Protein AF-A0A7C3TF37-F1 (afdb_monomer_lite)

Structure (mmCIF, N/CA/C/O backbone):
data_AF-A0A7C3TF37-F1
#
_entry.id   AF-A0A7C3TF37-F1
#
loop_
_atom_site.group_PDB
_atom_site.id
_atom_site.type_symbol
_atom_site.label_atom_id
_atom_site.label_alt_id
_atom_site.label_comp_id
_atom_site.label_asym_id
_atom_site.label_entity_id
_atom_site.label_seq_id
_atom_site.pdbx_PDB_ins_code
_atom_site.Cartn_x
_atom_site.Cartn_y
_atom_site.Cartn_z
_atom_site.occupancy
_atom_site.B_iso_or_equiv
_atom_site.auth_seq_id
_atom_site.auth_comp_id
_atom_site.auth_asym_id
_atom_site.auth_atom_id
_atom_site.pdbx_PDB_model_num
ATOM 1 N N . ALA A 1 1 ? -0.666 9.169 6.653 1.00 77.50 1 ALA A N 1
ATOM 2 C CA . ALA A 1 1 ? 0.593 9.129 7.430 1.00 77.50 1 ALA A CA 1
ATOM 3 C C . ALA 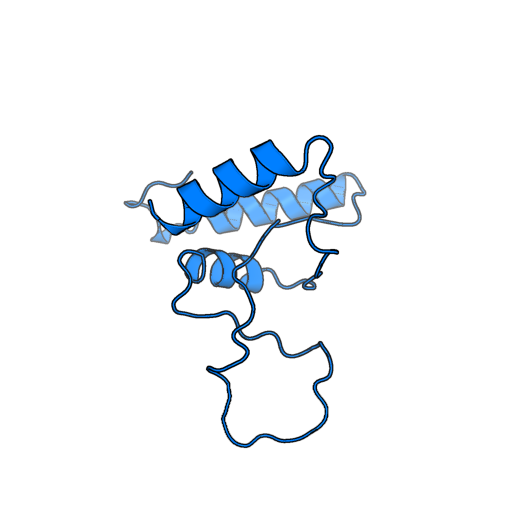A 1 1 ? 0.255 9.048 8.917 1.00 77.50 1 ALA A C 1
ATOM 5 O O . ALA A 1 1 ? -0.861 9.404 9.272 1.00 77.50 1 ALA A O 1
ATOM 6 N N . SER A 1 2 ? 1.161 8.561 9.767 1.00 89.12 2 SER A N 1
ATOM 7 C CA . SER A 1 2 ? 0.944 8.478 11.219 1.00 89.12 2 SER A CA 1
ATOM 8 C C . SER A 1 2 ? 2.185 8.926 11.975 1.00 89.12 2 SER A C 1
ATOM 10 O O . SER A 1 2 ? 3.293 8.546 11.593 1.00 89.12 2 SER A O 1
ATOM 12 N N . ASP A 1 3 ? 1.994 9.652 13.069 1.00 91.44 3 ASP A N 1
ATOM 13 C CA . ASP A 1 3 ? 3.079 10.024 13.972 1.00 91.44 3 ASP A CA 1
ATOM 14 C C . ASP A 1 3 ? 3.617 8.789 14.725 1.00 91.44 3 ASP A C 1
ATOM 16 O O . ASP A 1 3 ? 2.865 7.909 15.153 1.00 91.44 3 ASP A O 1
ATOM 20 N N . TYR A 1 4 ? 4.941 8.715 14.869 1.00 90.25 4 TYR A N 1
ATOM 21 C CA . TYR A 1 4 ? 5.640 7.652 15.585 1.00 90.25 4 TYR A CA 1
ATOM 22 C C . TYR A 1 4 ? 5.353 7.710 17.093 1.00 90.25 4 TYR A C 1
ATOM 24 O O . TYR A 1 4 ? 5.252 6.651 17.717 1.00 90.25 4 TYR A O 1
ATOM 32 N N . LYS A 1 5 ? 5.182 8.914 17.661 1.00 95.44 5 LYS A N 1
ATOM 33 C CA . LYS A 1 5 ? 4.963 9.139 19.100 1.00 95.44 5 LYS A CA 1
ATOM 34 C C . LYS A 1 5 ? 3.660 8.514 19.608 1.00 95.44 5 LYS A C 1
ATOM 36 O O . LYS A 1 5 ? 3.593 8.084 20.754 1.00 95.44 5 LYS A O 1
ATOM 41 N N . TYR A 1 6 ? 2.648 8.409 18.747 1.00 94.38 6 TYR A N 1
ATOM 42 C CA . TYR A 1 6 ? 1.290 7.997 19.118 1.00 94.38 6 TYR A CA 1
ATOM 43 C C . TYR A 1 6 ? 0.878 6.636 18.535 1.00 94.38 6 TYR A C 1
ATOM 45 O O . TYR A 1 6 ? -0.306 6.363 18.340 1.00 94.38 6 TYR A O 1
ATOM 53 N N . ARG A 1 7 ? 1.837 5.745 18.248 1.00 91.12 7 ARG A N 1
ATOM 54 C CA . ARG A 1 7 ? 1.540 4.417 17.674 1.00 91.12 7 ARG A CA 1
ATOM 55 C C . ARG A 1 7 ? 0.683 3.520 18.554 1.00 91.12 7 ARG A C 1
ATOM 57 O O . ARG A 1 7 ? -0.072 2.714 18.015 1.00 91.12 7 ARG A O 1
ATOM 64 N N . SER A 1 8 ? 0.802 3.655 19.872 1.00 94.62 8 SER A N 1
ATOM 65 C CA . SER A 1 8 ? 0.000 2.900 20.840 1.00 94.62 8 SER A CA 1
ATOM 66 C C . SER A 1 8 ? -1.497 3.167 20.693 1.00 94.62 8 SER A C 1
ATOM 68 O O . SER A 1 8 ? -2.293 2.295 21.014 1.00 94.62 8 SER A O 1
ATOM 70 N N . LEU A 1 9 ? -1.884 4.321 20.136 1.00 95.75 9 LEU A N 1
ATOM 71 C CA . LEU A 1 9 ? -3.285 4.654 19.865 1.00 95.75 9 LEU A CA 1
ATOM 72 C C . LEU A 1 9 ? -3.865 3.893 18.665 1.00 95.75 9 LEU A C 1
ATOM 74 O O . LEU A 1 9 ? -5.061 3.971 18.415 1.00 95.75 9 LEU A O 1
ATOM 78 N N . MET A 1 10 ? -3.027 3.202 17.880 1.00 94.62 10 MET A N 1
ATOM 79 C CA . MET A 1 10 ? -3.435 2.429 16.701 1.00 94.62 10 MET A CA 1
ATOM 80 C C . MET A 1 10 ? -4.293 3.222 15.694 1.00 94.62 10 MET A C 1
ATOM 82 O O . MET A 1 10 ? -5.077 2.637 14.950 1.00 94.62 10 MET A O 1
ATOM 86 N N . ALA A 1 11 ? -4.102 4.544 15.601 1.00 96.31 11 ALA A N 1
ATOM 87 C CA . ALA A 1 11 ? -4.884 5.422 14.724 1.00 96.31 11 ALA A CA 1
ATOM 88 C C . ALA A 1 11 ? -4.985 4.941 13.255 1.00 96.31 11 ALA A C 1
ATOM 90 O O . ALA A 1 11 ? -6.073 5.023 12.684 1.00 96.31 11 ALA A O 1
ATOM 91 N N . PRO A 1 12 ? -3.929 4.370 12.630 1.00 96.12 12 PRO A N 1
ATOM 92 C CA . PRO A 1 12 ? -4.047 3.804 11.286 1.00 96.12 12 PRO A CA 1
ATOM 93 C C . PRO A 1 12 ? -5.043 2.646 11.179 1.00 96.12 12 PRO A C 1
ATOM 95 O O . PRO A 1 12 ? -5.679 2.506 10.140 1.00 96.12 12 PRO A O 1
ATOM 98 N N . TYR A 1 13 ? -5.189 1.824 12.225 1.00 96.50 13 TYR A N 1
ATOM 99 C CA . TYR A 1 13 ? -6.159 0.729 12.224 1.00 96.50 13 TYR A CA 1
ATOM 100 C C . TYR A 1 13 ? -7.587 1.262 12.241 1.00 96.50 13 TYR A C 1
ATOM 102 O O . TYR A 1 13 ? -8.398 0.848 11.414 1.00 96.50 13 TYR A O 1
ATOM 110 N N . LEU A 1 14 ? -7.863 2.222 13.130 1.00 97.12 14 LEU A N 1
ATOM 111 C CA . LEU A 1 14 ? -9.166 2.878 13.211 1.00 97.12 14 LEU A CA 1
ATOM 112 C C . LEU A 1 14 ? -9.530 3.540 11.878 1.00 97.12 14 LEU A C 1
ATOM 114 O O . LEU A 1 14 ? -10.617 3.315 11.358 1.00 97.12 14 LEU A O 1
ATOM 118 N N . LEU A 1 15 ? -8.595 4.287 11.284 1.00 97.12 15 LEU A N 1
ATOM 119 C CA . LEU A 1 15 ? -8.809 4.956 10.002 1.00 97.12 15 LEU A CA 1
ATOM 120 C C . LEU A 1 15 ? -9.212 3.975 8.890 1.00 97.12 15 LEU A C 1
ATOM 122 O O . LEU A 1 15 ? -10.165 4.231 8.158 1.00 97.12 15 LEU A O 1
ATOM 126 N N . GLN A 1 16 ? -8.493 2.856 8.752 1.00 97.81 16 GLN A N 1
ATOM 127 C CA . GLN A 1 16 ? -8.803 1.848 7.731 1.00 97.81 16 GLN A CA 1
ATOM 128 C C . GLN A 1 16 ? -10.142 1.153 8.011 1.00 97.81 16 GLN A C 1
ATOM 130 O O . GLN A 1 16 ? -10.913 0.916 7.085 1.00 97.81 16 GLN A O 1
ATOM 135 N N . TRP A 1 17 ? -10.457 0.874 9.279 1.00 97.44 17 TRP A N 1
ATOM 136 C CA . TRP A 1 17 ? -11.735 0.276 9.664 1.00 97.44 17 TRP A CA 1
ATOM 137 C C . TRP A 1 17 ? -12.931 1.178 9.341 1.00 97.44 17 TRP A C 1
ATOM 139 O O . TRP A 1 17 ? -13.905 0.718 8.744 1.00 97.44 17 TRP A O 1
ATOM 149 N N . GLU A 1 18 ? -12.846 2.469 9.668 1.00 98.31 18 GLU A N 1
ATOM 150 C CA . GLU A 1 18 ? -13.878 3.446 9.303 1.00 98.31 18 GLU A CA 1
ATOM 151 C C . GLU A 1 18 ? -14.033 3.553 7.782 1.00 98.31 18 GLU A C 1
ATOM 153 O O . GLU A 1 18 ? -15.154 3.538 7.278 1.00 98.31 18 GLU A O 1
ATOM 158 N N . ALA A 1 19 ? -12.927 3.552 7.031 1.00 98.19 19 ALA A N 1
ATOM 159 C CA . ALA A 1 19 ? -12.974 3.565 5.570 1.00 98.19 19 ALA A CA 1
ATOM 160 C C . ALA A 1 19 ? -13.671 2.321 4.984 1.00 98.19 19 ALA A C 1
ATOM 162 O O . ALA A 1 19 ? -14.421 2.439 4.016 1.00 98.19 19 ALA A O 1
ATOM 163 N N . ILE A 1 20 ? -13.473 1.136 5.574 1.00 97.69 20 ILE A N 1
ATOM 164 C CA . ILE A 1 20 ? -14.173 -0.096 5.172 1.00 97.69 20 ILE A CA 1
ATOM 165 C C . ILE A 1 20 ? -15.673 0.007 5.468 1.00 97.69 20 ILE A C 1
ATOM 167 O O . ILE A 1 20 ? -16.492 -0.341 4.614 1.00 97.69 20 ILE A O 1
ATOM 171 N N . LYS A 1 21 ? -16.048 0.486 6.662 1.00 98.25 21 LYS A N 1
ATOM 172 C CA . LYS A 1 21 ? -17.459 0.682 7.028 1.00 98.25 21 LYS A CA 1
ATOM 173 C C . LYS A 1 21 ? -18.147 1.675 6.093 1.00 98.25 21 LYS A C 1
ATOM 175 O O . LYS A 1 21 ? -19.255 1.399 5.646 1.00 98.25 21 LYS A O 1
ATOM 180 N N . GLU A 1 22 ? -17.475 2.769 5.752 1.00 98.44 22 GLU A N 1
ATOM 181 C CA . GLU A 1 22 ? -17.991 3.780 4.828 1.00 98.44 22 GLU A CA 1
ATOM 182 C C . GLU A 1 22 ? -18.088 3.259 3.387 1.00 98.44 22 GLU A C 1
ATOM 184 O O . GLU A 1 22 ? -19.064 3.506 2.683 1.00 98.44 22 GLU A O 1
ATOM 189 N N . ALA A 1 23 ? -17.115 2.467 2.930 1.00 98.06 23 ALA A N 1
ATOM 190 C CA . ALA A 1 23 ? -17.224 1.816 1.629 1.00 98.06 23 ALA A CA 1
ATOM 191 C C . ALA A 1 23 ? -18.452 0.885 1.586 1.00 98.06 23 ALA A C 1
ATOM 193 O O . ALA A 1 23 ? -19.209 0.867 0.613 1.00 98.06 23 ALA A O 1
ATOM 194 N N . ARG A 1 24 ? -18.694 0.153 2.676 1.00 97.69 24 ARG A N 1
ATOM 195 C CA . ARG A 1 24 ? -19.854 -0.728 2.802 1.00 97.69 24 ARG A CA 1
ATOM 196 C C . ARG A 1 24 ? -21.175 0.043 2.858 1.00 97.69 24 ARG A C 1
ATOM 198 O O . ARG A 1 24 ? -22.122 -0.384 2.203 1.00 97.69 24 ARG A O 1
ATOM 205 N N . SER A 1 25 ? -21.247 1.154 3.598 1.00 98.44 25 SER A N 1
ATOM 206 C CA . SER A 1 25 ? -22.457 1.991 3.706 1.00 98.44 25 SER A CA 1
ATOM 207 C C . SER A 1 25 ? -22.884 2.548 2.343 1.00 98.44 25 SER A C 1
ATOM 209 O O . SER A 1 25 ? -24.072 2.626 2.047 1.00 98.44 25 SER A O 1
ATOM 211 N N . ARG A 1 26 ? -21.910 2.832 1.472 1.00 98.38 26 ARG A N 1
ATOM 212 C CA . ARG A 1 26 ? -22.110 3.292 0.089 1.00 98.38 26 ARG A CA 1
ATOM 213 C C . ARG A 1 26 ? -22.392 2.172 -0.921 1.00 98.38 26 ARG A C 1
ATOM 215 O O . ARG A 1 26 ? -22.515 2.448 -2.110 1.00 98.38 26 ARG A O 1
ATOM 222 N N . GLY A 1 27 ? -22.472 0.916 -0.481 1.00 98.25 27 GLY A N 1
ATOM 223 C CA . GLY A 1 27 ? -22.774 -0.228 -1.346 1.00 98.25 27 GLY A CA 1
ATOM 224 C C . GLY A 1 27 ? -21.587 -0.771 -2.151 1.00 98.25 27 GLY A C 1
ATOM 225 O O . GLY A 1 27 ? -21.786 -1.583 -3.057 1.00 98.25 27 GLY A O 1
ATOM 226 N N . TYR A 1 28 ? -20.346 -0.380 -1.839 1.00 98.19 28 TYR A N 1
ATOM 227 C CA . TYR A 1 28 ? -19.176 -0.977 -2.484 1.00 98.19 28 TYR A CA 1
ATOM 228 C C . TYR A 1 28 ? -18.968 -2.425 -2.022 1.00 98.19 28 TYR A C 1
ATOM 230 O O . TYR A 1 28 ? -19.112 -2.766 -0.848 1.00 98.19 28 TYR A O 1
ATOM 238 N N . ARG A 1 29 ? -18.593 -3.296 -2.966 1.00 96.81 29 ARG A N 1
ATOM 239 C CA . ARG A 1 29 ? -18.413 -4.740 -2.721 1.00 96.81 29 ARG A CA 1
ATOM 240 C C . ARG A 1 29 ? -16.995 -5.133 -2.321 1.00 96.81 29 ARG A C 1
ATOM 242 O O . ARG A 1 29 ? -16.800 -6.208 -1.760 1.00 96.81 29 ARG A O 1
ATOM 249 N N . PHE A 1 30 ? -16.015 -4.298 -2.651 1.00 96.00 30 PHE A N 1
ATOM 250 C CA . PHE A 1 30 ? -14.600 -4.589 -2.464 1.00 96.00 30 PHE A CA 1
ATOM 251 C C . PHE A 1 30 ? -13.894 -3.372 -1.874 1.00 96.00 30 PHE A C 1
ATOM 253 O O . PHE A 1 30 ? -14.169 -2.241 -2.267 1.00 96.00 30 PHE A O 1
ATOM 260 N N . TYR A 1 31 ? -12.969 -3.634 -0.957 1.00 97.06 31 TYR A N 1
ATOM 261 C CA . TYR A 1 31 ? -12.030 -2.659 -0.422 1.00 97.06 31 TYR A CA 1
ATOM 262 C C . TYR A 1 31 ? -10.624 -3.163 -0.738 1.00 97.06 31 TYR A C 1
ATOM 264 O O . TYR A 1 31 ? -10.243 -4.243 -0.281 1.00 97.06 31 TYR A O 1
ATOM 272 N N . ASP A 1 32 ? -9.889 -2.432 -1.573 1.00 96.56 32 ASP A N 1
ATOM 273 C CA . ASP A 1 32 ? -8.569 -2.851 -2.039 1.00 96.56 32 ASP A CA 1
ATOM 274 C C . ASP A 1 32 ? -7.461 -2.198 -1.204 1.00 96.56 32 ASP A C 1
ATOM 276 O O . ASP A 1 32 ? -7.277 -0.981 -1.216 1.00 96.56 32 ASP A O 1
ATOM 280 N N . PHE A 1 33 ? -6.697 -3.028 -0.493 1.00 95.81 33 PHE A N 1
ATOM 281 C CA . PHE A 1 33 ? -5.514 -2.605 0.256 1.00 95.81 33 PHE A CA 1
ATOM 282 C C . PHE A 1 33 ? -4.267 -2.435 -0.623 1.00 95.81 33 PHE A C 1
ATOM 284 O O . PHE A 1 33 ? -3.218 -2.034 -0.110 1.00 95.81 33 PHE A O 1
ATOM 291 N N . LEU A 1 34 ? -4.348 -2.715 -1.925 1.00 94.88 34 LEU A N 1
ATOM 292 C CA . LEU A 1 34 ? -3.263 -2.650 -2.903 1.00 94.88 34 LEU A CA 1
ATOM 293 C C . LEU A 1 34 ? -2.144 -3.672 -2.625 1.00 94.88 34 LEU A C 1
ATOM 295 O O . LEU A 1 34 ? -2.323 -4.673 -1.932 1.00 94.88 34 LEU A O 1
ATOM 299 N N . GLY A 1 35 ? -0.957 -3.423 -3.182 1.00 92.31 35 GLY A N 1
ATOM 300 C CA . GLY A 1 35 ? 0.169 -4.355 -3.166 1.00 92.31 35 GLY A CA 1
ATOM 301 C C . GLY A 1 35 ? 0.655 -4.760 -1.768 1.00 92.31 35 GLY A C 1
ATOM 302 O O . GLY A 1 35 ? 0.723 -3.950 -0.836 1.00 92.31 35 GLY A O 1
ATOM 303 N N . ILE A 1 36 ? 1.050 -6.024 -1.658 1.00 94.25 36 ILE A N 1
ATOM 304 C CA . ILE A 1 36 ? 1.734 -6.625 -0.510 1.00 94.25 36 ILE A CA 1
ATOM 305 C C . ILE A 1 36 ? 3.111 -7.140 -0.943 1.00 94.25 36 ILE A C 1
ATOM 307 O O . ILE A 1 36 ? 3.434 -7.157 -2.131 1.00 94.25 36 ILE A O 1
ATOM 311 N N . ALA A 1 37 ? 3.947 -7.525 0.020 1.00 92.81 37 ALA A N 1
ATOM 312 C CA . ALA A 1 37 ? 5.201 -8.211 -0.263 1.00 92.81 37 ALA A CA 1
ATOM 313 C C . ALA A 1 37 ? 4.946 -9.484 -1.099 1.00 92.81 37 ALA A C 1
ATOM 315 O O . ALA A 1 37 ? 3.866 -10.058 -1.037 1.00 92.81 37 ALA A O 1
ATOM 316 N N . PRO A 1 38 ? 5.910 -9.955 -1.898 1.00 87.88 38 PRO A N 1
ATOM 317 C CA . PRO A 1 38 ? 5.776 -11.247 -2.551 1.00 87.88 38 PRO A CA 1
ATOM 318 C C . PRO A 1 38 ? 5.791 -12.388 -1.521 1.00 87.88 38 PRO A C 1
ATOM 320 O O . PRO A 1 38 ? 6.458 -12.305 -0.481 1.00 87.88 38 PRO A O 1
ATOM 323 N N . SER A 1 39 ? 5.097 -13.481 -1.849 1.00 82.75 39 SER A N 1
ATOM 324 C CA . SER A 1 39 ? 5.146 -14.721 -1.073 1.00 82.75 39 SER A CA 1
ATOM 325 C C . SER A 1 39 ? 6.563 -15.285 -1.061 1.00 82.75 39 SER A C 1
ATOM 327 O O . SER A 1 39 ? 7.250 -15.295 -2.090 1.00 82.75 39 SER A O 1
ATOM 329 N N . CYS A 1 40 ? 6.982 -15.836 0.064 1.00 70.38 40 CYS A N 1
ATOM 330 C CA . CYS A 1 40 ? 8.266 -16.486 0.177 1.00 70.38 40 CYS A CA 1
ATOM 331 C C . CYS A 1 40 ? 8.198 -17.940 -0.290 1.00 70.38 40 CYS A C 1
ATOM 333 O O . CYS A 1 40 ? 7.743 -18.818 0.431 1.00 70.38 40 CYS A O 1
ATOM 335 N N . LYS A 1 41 ? 8.690 -18.218 -1.499 1.00 63.81 41 LYS A N 1
ATOM 336 C CA . LYS A 1 41 ? 8.681 -19.587 -2.044 1.00 63.81 41 LYS A CA 1
ATOM 337 C C . LYS A 1 41 ? 9.754 -20.502 -1.435 1.00 63.81 41 LYS A C 1
ATOM 339 O O . LYS A 1 41 ? 9.612 -21.714 -1.490 1.00 63.81 41 LYS A O 1
ATOM 344 N N . THR A 1 42 ? 10.827 -19.936 -0.877 1.00 52.94 42 THR A N 1
ATOM 345 C CA . THR A 1 42 ? 12.002 -20.685 -0.391 1.00 52.94 42 THR A CA 1
ATOM 346 C C . THR A 1 42 ? 12.171 -20.684 1.126 1.00 52.94 42 THR A C 1
ATOM 348 O O . THR A 1 42 ? 12.818 -21.580 1.649 1.00 52.94 42 THR A O 1
ATOM 351 N N . CYS A 1 43 ? 11.584 -19.735 1.864 1.00 51.22 43 CYS A N 1
ATOM 352 C CA . CYS A 1 43 ? 11.700 -19.715 3.330 1.00 51.22 43 CYS A CA 1
ATOM 353 C C . CYS A 1 43 ? 10.655 -20.571 4.062 1.00 51.22 43 CYS A C 1
ATOM 355 O O . CYS A 1 43 ? 10.693 -20.647 5.285 1.00 51.22 43 CYS A O 1
ATOM 357 N N . ALA A 1 44 ? 9.784 -21.255 3.316 1.00 50.53 44 ALA A N 1
ATOM 358 C CA . ALA A 1 44 ? 8.855 -22.271 3.808 1.00 50.53 44 ALA A CA 1
ATOM 359 C C . ALA A 1 44 ? 9.227 -23.690 3.328 1.00 50.53 44 ALA A C 1
ATOM 361 O O . ALA A 1 44 ? 8.379 -24.573 3.287 1.00 50.53 44 ALA A O 1
ATOM 362 N N . GLN A 1 45 ? 10.491 -23.938 2.960 1.00 46.03 45 GLN A N 1
ATOM 363 C CA . GLN A 1 45 ? 10.989 -25.303 2.760 1.00 46.03 45 GLN A CA 1
ATOM 364 C C . GLN A 1 45 ? 11.251 -25.970 4.121 1.00 46.03 45 GLN A C 1
ATOM 366 O O . GLN A 1 45 ? 12.381 -26.284 4.478 1.00 46.03 45 GLN A O 1
ATOM 371 N N . THR A 1 46 ? 10.198 -26.175 4.908 1.00 40.66 46 THR A N 1
ATOM 372 C CA . THR A 1 46 ? 10.121 -27.365 5.757 1.00 40.66 46 THR A CA 1
ATOM 373 C C . THR A 1 46 ? 9.504 -28.465 4.895 1.00 40.66 46 THR A C 1
ATOM 375 O O . THR A 1 46 ? 8.780 -28.182 3.944 1.00 40.66 46 THR A O 1
ATOM 378 N N . ASN A 1 47 ? 9.846 -29.725 5.147 1.00 50.56 47 ASN A N 1
ATOM 379 C CA . ASN A 1 47 ? 9.519 -30.876 4.295 1.00 50.56 47 ASN A CA 1
ATOM 380 C C . ASN A 1 47 ? 8.012 -31.257 4.270 1.00 50.56 47 ASN A C 1
ATOM 382 O O . ASN A 1 47 ? 7.656 -32.425 4.398 1.00 50.56 47 ASN A O 1
ATOM 386 N N . SER A 1 48 ? 7.111 -30.291 4.087 1.00 47.69 48 SER A N 1
ATOM 387 C CA . SER A 1 48 ? 5.681 -30.473 3.831 1.00 47.69 48 SER A CA 1
ATOM 388 C C . SER A 1 48 ? 5.424 -30.138 2.354 1.00 47.69 48 SER A C 1
ATOM 390 O O . SER A 1 48 ? 5.190 -28.998 1.980 1.00 47.69 48 SER A O 1
ATOM 392 N N . SER A 1 49 ? 5.814 -31.018 1.434 1.00 46.91 49 SER A N 1
ATOM 393 C CA . SER A 1 49 ? 4.957 -32.090 0.913 1.00 46.91 49 SER A CA 1
ATOM 394 C C . SER A 1 49 ? 3.684 -31.585 0.222 1.00 46.91 49 SER A C 1
ATOM 396 O O . SER A 1 49 ? 2.714 -31.248 0.878 1.00 46.91 49 SER A O 1
ATOM 398 N N . ARG A 1 50 ? 3.714 -31.651 -1.119 1.00 44.41 50 ARG A N 1
ATOM 399 C CA . ARG A 1 50 ? 2.645 -32.133 -2.018 1.00 44.41 50 ARG A CA 1
ATOM 400 C C . ARG A 1 50 ? 1.252 -31.487 -1.856 1.00 44.41 50 ARG A C 1
ATOM 402 O O . ARG A 1 50 ? 0.541 -31.742 -0.898 1.00 44.41 50 ARG A O 1
ATOM 409 N N . ASN A 1 51 ? 0.838 -30.795 -2.924 1.00 43.50 51 ASN A N 1
ATOM 410 C CA . ASN A 1 51 ? -0.448 -30.113 -3.150 1.00 43.50 51 ASN A CA 1
ATOM 411 C C . ASN A 1 51 ? -0.524 -28.700 -2.558 1.00 43.50 51 ASN A C 1
ATOM 413 O O . ASN A 1 51 ? -1.216 -28.441 -1.580 1.00 43.50 51 ASN A O 1
ATOM 417 N N . ALA A 1 52 ? 0.184 -27.771 -3.208 1.00 45.22 52 ALA A N 1
ATOM 418 C CA . ALA A 1 52 ? 0.025 -26.337 -3.000 1.00 45.22 52 ALA A CA 1
ATOM 419 C C . ALA A 1 52 ? -1.344 -25.898 -3.538 1.00 45.22 52 ALA A C 1
ATOM 421 O O . ALA A 1 52 ? -1.463 -25.432 -4.673 1.00 45.22 52 ALA A O 1
ATOM 422 N N . ASP A 1 53 ? -2.384 -26.071 -2.726 1.00 45.88 53 ASP A N 1
ATOM 423 C CA . ASP A 1 53 ? -3.549 -25.219 -2.867 1.00 45.88 53 ASP A CA 1
ATOM 424 C C . ASP A 1 53 ? -3.069 -23.775 -2.667 1.00 45.88 53 ASP A C 1
ATOM 426 O O . ASP A 1 53 ? -2.268 -23.470 -1.780 1.00 45.88 53 ASP A O 1
ATOM 430 N N . SER A 1 54 ? -3.517 -22.879 -3.536 1.00 52.38 54 SER A N 1
ATOM 431 C CA . SER A 1 54 ? -3.144 -21.457 -3.576 1.00 52.38 54 SER A CA 1
ATOM 432 C C . SER A 1 54 ? -3.505 -20.664 -2.304 1.00 52.38 54 SER A C 1
ATOM 434 O O . SER A 1 54 ? -3.380 -19.439 -2.276 1.00 52.38 54 SER A O 1
ATOM 436 N N . SER A 1 55 ? -3.975 -21.360 -1.267 1.00 54.97 55 SER A N 1
ATOM 437 C CA . SER A 1 55 ? -4.456 -20.841 0.003 1.00 54.97 55 SER A CA 1
ATOM 438 C C . SER A 1 55 ? -3.350 -20.472 0.989 1.00 54.97 55 SER A C 1
ATOM 440 O O . SER A 1 55 ? -3.602 -19.625 1.843 1.00 54.97 55 SER A O 1
ATOM 442 N N . ASP A 1 56 ? -2.150 -21.062 0.899 1.00 69.06 56 ASP A N 1
ATOM 443 C CA . ASP A 1 56 ? -1.090 -20.815 1.888 1.00 69.06 56 ASP A CA 1
ATOM 444 C C . ASP A 1 56 ? -0.098 -19.739 1.417 1.00 69.06 56 ASP A C 1
ATOM 446 O O . ASP A 1 56 ? 0.925 -19.997 0.777 1.00 69.06 56 ASP A O 1
ATOM 450 N N . TYR A 1 57 ? -0.446 -18.479 1.681 1.00 76.62 57 TYR A N 1
ATOM 451 C CA . TYR A 1 57 ? 0.433 -17.341 1.442 1.00 76.62 57 TYR A CA 1
ATOM 452 C C . TYR A 1 57 ? 1.281 -17.053 2.684 1.00 76.62 57 TYR A C 1
ATOM 454 O O . TYR A 1 57 ? 0.776 -16.597 3.710 1.00 76.62 57 TYR A O 1
ATOM 462 N N . THR A 1 58 ? 2.597 -17.212 2.549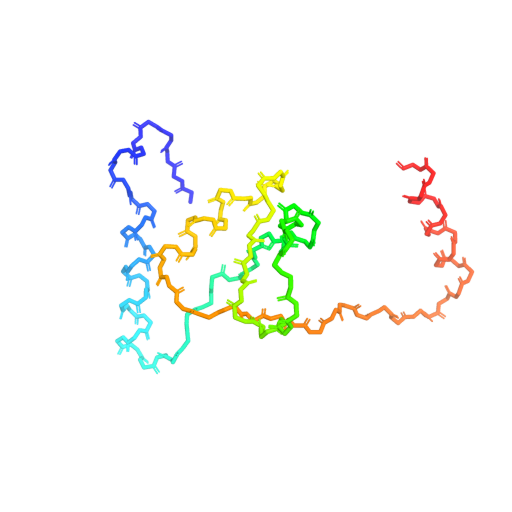 1.00 81.38 58 THR A N 1
ATOM 463 C CA . THR A 1 58 ? 3.576 -16.814 3.567 1.00 81.38 58 THR A CA 1
ATOM 464 C C . THR A 1 58 ? 4.347 -15.571 3.096 1.00 81.38 58 THR A C 1
ATOM 466 O O . THR A 1 58 ? 5.067 -15.629 2.093 1.00 81.38 58 THR A O 1
ATOM 469 N N . PRO A 1 59 ? 4.204 -14.401 3.748 1.00 82.25 59 PRO A N 1
ATOM 470 C CA . PRO A 1 59 ? 4.916 -13.193 3.334 1.00 82.25 59 PRO A CA 1
ATOM 471 C C . PRO A 1 59 ? 6.424 -13.335 3.567 1.00 82.25 59 PRO A C 1
ATOM 473 O O . PRO A 1 59 ? 6.857 -13.839 4.600 1.00 82.25 59 PRO A O 1
ATOM 476 N N . ASN A 1 60 ? 7.247 -12.842 2.638 1.00 85.00 60 ASN A N 1
ATOM 477 C CA . ASN A 1 60 ? 8.697 -12.790 2.841 1.00 85.00 60 ASN A CA 1
ATOM 478 C C . ASN A 1 60 ? 9.061 -11.791 3.965 1.00 85.00 60 ASN A C 1
ATOM 480 O O . ASN A 1 60 ? 8.908 -10.582 3.758 1.00 85.00 60 ASN A O 1
ATOM 484 N N . PRO A 1 61 ? 9.607 -12.245 5.116 1.00 85.25 61 PRO A N 1
ATOM 485 C CA . PRO A 1 61 ? 9.888 -11.373 6.259 1.00 85.25 61 PRO A CA 1
ATOM 486 C C . PRO A 1 61 ? 11.046 -10.401 6.001 1.00 85.25 61 PRO A C 1
ATOM 488 O O . PRO A 1 61 ? 11.152 -9.377 6.671 1.00 85.25 61 PRO A O 1
ATOM 491 N N . ARG A 1 62 ? 11.909 -10.697 5.019 1.00 89.06 62 ARG A N 1
ATOM 492 C CA . ARG A 1 62 ? 13.043 -9.846 4.631 1.00 89.06 62 ARG A CA 1
ATOM 493 C C . ARG A 1 62 ? 12.660 -8.771 3.614 1.00 89.06 62 ARG A C 1
ATOM 495 O O . ARG A 1 62 ? 13.485 -7.923 3.291 1.00 89.06 62 ARG A O 1
ATOM 502 N N . HIS A 1 63 ? 11.436 -8.796 3.085 1.00 91.12 63 HIS A N 1
ATOM 503 C CA . HIS A 1 63 ? 10.998 -7.796 2.120 1.00 91.12 63 HIS A CA 1
ATOM 504 C C . HIS A 1 63 ? 10.745 -6.444 2.818 1.00 91.12 63 HIS A C 1
ATOM 506 O O . HIS A 1 63 ? 10.118 -6.430 3.880 1.00 91.12 63 HIS A O 1
ATOM 512 N N . PRO A 1 64 ? 11.120 -5.292 2.225 1.00 94.38 64 PRO A N 1
ATOM 513 C CA . PRO A 1 64 ? 10.879 -3.973 2.825 1.00 94.38 64 PRO A CA 1
ATOM 514 C C . PRO A 1 64 ? 9.414 -3.721 3.219 1.00 94.38 64 PRO A C 1
ATOM 516 O O . PRO A 1 64 ? 9.126 -3.003 4.173 1.00 94.38 64 PRO A O 1
ATOM 519 N N . TYR A 1 65 ? 8.471 -4.350 2.511 1.00 94.06 65 TYR A N 1
ATOM 520 C CA . TYR A 1 65 ? 7.031 -4.240 2.782 1.00 94.06 65 TYR A CA 1
ATOM 521 C C . TYR A 1 65 ? 6.467 -5.330 3.703 1.00 94.06 65 TYR A C 1
ATOM 523 O O . TYR A 1 65 ? 5.248 -5.454 3.804 1.00 94.06 65 TYR A O 1
ATOM 531 N N . ALA A 1 66 ? 7.301 -6.110 4.397 1.00 92.56 66 ALA A N 1
ATOM 532 C CA . ALA A 1 66 ? 6.838 -7.169 5.296 1.00 92.56 66 ALA A CA 1
ATOM 533 C C . ALA A 1 66 ? 5.895 -6.634 6.391 1.00 92.56 66 ALA A C 1
ATOM 535 O O . ALA A 1 66 ? 4.784 -7.130 6.543 1.00 92.56 66 ALA A O 1
ATOM 536 N N . LYS A 1 67 ? 6.272 -5.549 7.083 1.00 92.81 67 LYS A N 1
ATOM 537 C CA . LYS A 1 67 ? 5.441 -4.935 8.143 1.00 92.81 67 LYS A CA 1
ATOM 538 C C . LYS A 1 67 ? 4.128 -4.350 7.614 1.00 92.81 67 LYS A C 1
ATOM 540 O O . LYS A 1 67 ? 3.098 -4.442 8.272 1.00 92.81 67 LYS A O 1
ATOM 545 N N . ILE A 1 68 ? 4.165 -3.754 6.420 1.00 94.06 68 ILE A N 1
ATOM 546 C CA . ILE A 1 68 ? 2.968 -3.227 5.748 1.00 94.06 68 ILE A CA 1
ATOM 547 C C . ILE A 1 68 ? 2.040 -4.382 5.350 1.00 94.06 68 ILE A C 1
ATOM 549 O O . ILE A 1 68 ? 0.824 -4.261 5.451 1.00 94.06 68 ILE A O 1
ATOM 553 N N . THR A 1 69 ? 2.612 -5.507 4.925 1.00 94.62 69 THR A N 1
ATOM 554 C CA . THR A 1 69 ? 1.862 -6.720 4.586 1.00 94.62 69 THR A CA 1
ATOM 555 C C . THR A 1 69 ? 1.190 -7.308 5.818 1.00 94.62 69 THR A C 1
ATOM 557 O O . THR A 1 69 ? -0.013 -7.530 5.779 1.00 94.62 69 THR A O 1
ATOM 560 N N . ASP A 1 70 ? 1.923 -7.469 6.922 1.00 93.44 70 ASP A N 1
ATOM 561 C CA . ASP A 1 70 ? 1.374 -7.952 8.196 1.00 93.44 70 ASP A CA 1
ATOM 562 C C . ASP A 1 70 ? 0.219 -7.066 8.694 1.00 93.44 70 ASP A C 1
ATOM 564 O O . ASP A 1 70 ? -0.845 -7.557 9.062 1.00 93.44 70 ASP A O 1
ATOM 568 N N . PHE A 1 71 ? 0.381 -5.740 8.614 1.00 95.06 71 PHE A N 1
ATOM 569 C CA . PHE A 1 71 ? -0.693 -4.787 8.909 1.00 95.06 71 PHE A CA 1
ATOM 570 C C . PHE A 1 71 ? -1.956 -5.049 8.072 1.00 95.06 71 PHE A C 1
ATOM 572 O O . PHE A 1 71 ? -3.047 -5.130 8.629 1.00 95.06 71 PHE A O 1
ATOM 579 N N . LYS A 1 72 ? -1.817 -5.207 6.750 1.00 95.00 72 LYS A N 1
ATOM 580 C CA . LYS A 1 72 ? -2.950 -5.432 5.836 1.00 95.00 72 LYS A CA 1
ATOM 581 C C . LYS A 1 72 ? -3.620 -6.785 6.076 1.00 95.00 72 LYS A C 1
ATOM 583 O O . LYS A 1 72 ? -4.843 -6.865 6.079 1.00 95.00 72 LYS A O 1
ATOM 588 N N . MET A 1 73 ? -2.834 -7.834 6.323 1.00 92.44 73 MET A N 1
ATOM 589 C CA . MET A 1 73 ? -3.352 -9.189 6.541 1.00 92.44 73 MET A CA 1
ATOM 590 C C . MET A 1 73 ? -4.228 -9.300 7.795 1.00 92.44 73 MET A C 1
ATOM 592 O O . MET A 1 73 ? -5.150 -10.111 7.813 1.00 92.44 73 MET A O 1
ATOM 596 N N . LYS A 1 74 ? -4.013 -8.454 8.811 1.00 94.38 74 LYS A N 1
ATOM 597 C CA . LYS A 1 74 ? -4.838 -8.429 10.034 1.00 94.38 74 LYS A CA 1
ATOM 598 C C . LYS A 1 74 ? -6.292 -8.009 9.803 1.00 94.38 74 LYS A C 1
ATOM 600 O O . LYS A 1 74 ? -7.138 -8.333 10.628 1.00 94.38 74 LYS A O 1
ATOM 605 N N . PHE A 1 75 ? -6.601 -7.336 8.693 1.00 95.06 75 PHE A N 1
ATOM 606 C CA . PHE A 1 75 ? -7.984 -7.019 8.309 1.00 95.06 75 PHE A CA 1
ATOM 607 C C . PHE A 1 75 ? -8.699 -8.194 7.617 1.00 95.06 75 PHE A C 1
ATOM 609 O O . PHE A 1 75 ? -9.896 -8.110 7.343 1.00 95.06 75 PHE A O 1
ATOM 616 N N . GLY A 1 76 ? -7.987 -9.290 7.335 1.00 90.81 76 GLY A N 1
ATOM 617 C CA . GLY A 1 76 ? -8.509 -10.447 6.615 1.00 90.81 76 GLY A CA 1
ATOM 618 C C . GLY A 1 76 ? -8.649 -10.200 5.110 1.00 90.81 76 GLY A C 1
ATOM 619 O O . GLY A 1 76 ? -7.882 -9.455 4.501 1.00 90.81 76 GLY A O 1
ATOM 620 N N . GLY A 1 77 ? -9.631 -10.854 4.487 1.00 90.69 77 GLY A N 1
ATOM 621 C CA . GLY A 1 77 ? -9.887 -10.753 3.049 1.00 90.69 77 GLY A CA 1
ATOM 622 C C . GLY A 1 77 ? -9.207 -11.850 2.230 1.00 90.69 77 GLY A C 1
ATOM 623 O O . GLY A 1 77 ? -8.995 -12.963 2.705 1.00 90.69 77 GLY A O 1
ATOM 624 N N . ARG A 1 78 ? -8.940 -11.5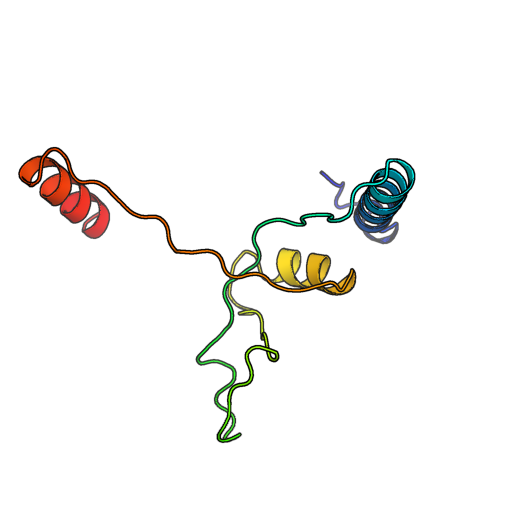64 0.952 1.00 91.25 78 ARG A N 1
ATOM 625 C CA . ARG A 1 78 ? -8.349 -12.519 0.002 1.00 91.25 78 ARG A CA 1
ATOM 626 C C . ARG A 1 78 ? -7.198 -11.869 -0.743 1.00 91.25 78 ARG A C 1
ATOM 628 O O . ARG A 1 78 ? -7.303 -10.719 -1.160 1.00 91.25 78 ARG A O 1
ATOM 635 N N . ILE A 1 79 ? -6.143 -12.635 -0.978 1.00 89.69 79 ILE A N 1
ATOM 636 C CA . ILE A 1 79 ? -5.010 -12.198 -1.790 1.00 89.69 79 ILE A CA 1
ATOM 637 C C . ILE A 1 79 ? -5.336 -12.461 -3.258 1.00 89.69 79 ILE A C 1
ATOM 639 O O . ILE A 1 79 ? -5.851 -13.519 -3.621 1.00 89.69 79 ILE A O 1
ATOM 643 N N . ARG A 1 80 ? -5.055 -11.479 -4.114 1.00 90.00 80 ARG A N 1
ATOM 644 C CA . ARG A 1 80 ? -5.229 -11.587 -5.563 1.00 90.00 80 ARG A CA 1
ATOM 645 C C . ARG A 1 80 ? -3.893 -11.333 -6.243 1.00 90.00 80 ARG A C 1
ATOM 647 O O . ARG A 1 80 ? -3.308 -10.266 -6.087 1.00 90.00 80 ARG A O 1
ATOM 654 N N . ALA A 1 81 ? -3.424 -12.320 -6.996 1.00 87.19 81 ALA A N 1
ATOM 655 C CA . ALA A 1 81 ? -2.307 -12.150 -7.911 1.00 87.19 81 ALA A CA 1
ATOM 656 C C . ALA A 1 81 ? -2.849 -11.695 -9.271 1.00 87.19 81 ALA A C 1
ATOM 658 O O . ALA A 1 81 ? -3.712 -12.356 -9.849 1.00 87.19 81 ALA A O 1
ATOM 659 N N . TYR A 1 82 ? -2.353 -10.565 -9.766 1.00 88.62 82 TYR A N 1
ATOM 660 C CA . TYR A 1 82 ? -2.668 -10.063 -11.101 1.00 88.62 82 TYR A CA 1
ATOM 661 C C . TYR A 1 82 ? -1.641 -10.552 -12.124 1.00 88.62 82 TYR A C 1
ATOM 663 O O . TYR A 1 82 ? -0.544 -10.991 -11.767 1.00 88.62 82 TYR A O 1
ATOM 671 N N . ALA A 1 83 ? -1.993 -10.462 -13.408 1.00 91.56 83 ALA A N 1
ATOM 672 C CA . ALA A 1 83 ? -1.048 -10.733 -14.481 1.00 91.56 83 ALA A CA 1
ATOM 673 C C . ALA A 1 83 ? 0.164 -9.785 -14.375 1.00 91.56 83 ALA A C 1
ATOM 675 O O . ALA A 1 83 ? -0.011 -8.603 -14.062 1.00 91.56 83 ALA A O 1
ATOM 676 N N . PRO A 1 84 ? 1.389 -10.275 -14.634 1.00 89.56 84 PRO A N 1
ATOM 677 C CA . PRO A 1 84 ? 2.570 -9.428 -14.602 1.00 89.56 84 PRO A CA 1
ATOM 678 C C . PRO A 1 84 ? 2.490 -8.345 -15.681 1.00 89.56 84 PRO A C 1
ATOM 680 O O . PRO A 1 84 ? 1.868 -8.535 -16.733 1.00 89.56 84 PRO A O 1
ATOM 683 N N . ALA A 1 85 ? 3.159 -7.220 -15.426 1.00 92.19 85 ALA A N 1
ATOM 684 C CA . ALA A 1 85 ? 3.294 -6.149 -16.403 1.00 92.19 85 ALA A CA 1
ATOM 685 C C . ALA A 1 85 ? 3.908 -6.684 -17.707 1.00 92.19 85 ALA A C 1
ATOM 687 O O . ALA A 1 85 ? 4.855 -7.474 -17.686 1.00 92.19 85 ALA A O 1
ATOM 688 N N . ARG A 1 86 ? 3.353 -6.254 -18.845 1.00 94.44 86 ARG A N 1
ATOM 689 C CA . ARG A 1 86 ? 3.853 -6.597 -20.180 1.00 94.44 86 ARG A CA 1
ATOM 690 C C . ARG A 1 86 ? 4.487 -5.368 -20.809 1.00 94.44 86 ARG A C 1
ATOM 692 O O . ARG A 1 86 ? 3.886 -4.299 -20.822 1.00 94.44 86 ARG A O 1
ATOM 699 N N . GLU A 1 87 ? 5.687 -5.538 -21.344 1.00 92.88 87 GLU A N 1
ATOM 700 C CA . GLU A 1 87 ? 6.413 -4.481 -22.042 1.00 92.88 87 GLU A CA 1
ATOM 701 C C . GLU A 1 87 ? 6.257 -4.668 -23.554 1.00 92.88 87 GLU A C 1
ATOM 703 O O . GLU A 1 87 ? 6.619 -5.712 -24.098 1.00 92.88 87 GLU A O 1
ATOM 708 N N . PHE A 1 88 ? 5.733 -3.651 -24.240 1.00 95.19 88 PHE A N 1
ATOM 709 C CA . PHE A 1 88 ? 5.678 -3.615 -25.701 1.00 95.19 88 PHE A CA 1
ATOM 710 C C . PHE A 1 88 ? 6.893 -2.852 -26.233 1.00 95.19 88 PHE A C 1
ATOM 712 O O . PHE A 1 88 ? 7.040 -1.649 -26.016 1.00 95.19 88 PHE A O 1
ATOM 719 N N . VAL A 1 89 ? 7.797 -3.562 -26.911 1.00 96.19 89 VAL A N 1
ATOM 720 C CA . VAL A 1 89 ? 9.069 -2.993 -27.375 1.00 96.19 89 VAL A CA 1
ATOM 721 C C . VAL A 1 89 ? 8.920 -2.445 -28.793 1.00 96.19 89 VAL A C 1
ATOM 723 O O . VAL A 1 89 ? 8.935 -3.201 -29.758 1.00 96.19 89 VAL A O 1
ATOM 726 N N . PHE A 1 90 ? 8.843 -1.118 -28.920 1.00 95.44 90 PHE A N 1
ATOM 727 C CA . PHE A 1 90 ? 8.766 -0.440 -30.222 1.00 95.44 90 PHE A CA 1
ATOM 728 C C . PHE A 1 90 ? 10.120 -0.351 -30.944 1.00 95.44 90 PHE A C 1
ATOM 730 O O . PHE A 1 90 ? 10.196 -0.529 -32.155 1.00 95.44 90 PHE A O 1
ATOM 737 N N . LYS A 1 91 ? 11.210 -0.078 -30.209 1.00 96.25 91 LYS A N 1
ATOM 738 C CA . LYS A 1 91 ? 12.575 0.032 -30.756 1.00 96.25 91 LYS A CA 1
ATOM 739 C C . LYS A 1 91 ? 13.513 -0.933 -30.039 1.00 96.25 91 LYS A C 1
ATOM 741 O O . LYS A 1 91 ? 13.988 -0.653 -28.939 1.00 96.25 91 LYS A O 1
ATOM 746 N N . ARG A 1 92 ? 13.802 -2.066 -30.684 1.00 95.44 92 ARG A N 1
ATOM 747 C CA . ARG A 1 92 ? 14.547 -3.182 -30.078 1.00 95.44 92 ARG A CA 1
ATOM 748 C C . ARG A 1 92 ? 15.963 -2.800 -29.630 1.00 95.44 92 ARG A C 1
ATOM 750 O O . ARG A 1 92 ? 16.359 -3.180 -28.536 1.00 95.44 92 ARG A O 1
ATOM 757 N N . ILE A 1 93 ? 16.692 -2.018 -30.433 1.00 96.62 93 ILE A N 1
ATOM 758 C CA . ILE A 1 93 ? 18.092 -1.642 -30.151 1.00 96.62 93 ILE A CA 1
ATOM 759 C C . ILE A 1 93 ? 18.186 -0.743 -28.909 1.00 96.62 93 ILE A C 1
ATOM 761 O O . ILE A 1 93 ? 18.904 -1.067 -27.968 1.00 96.62 93 ILE A O 1
ATOM 765 N N . TRP A 1 94 ? 17.409 0.343 -28.856 1.00 96.12 94 TRP A N 1
ATOM 766 C CA . TRP A 1 94 ? 17.394 1.260 -27.708 1.00 96.12 94 TRP A CA 1
ATOM 767 C C . TRP A 1 94 ? 16.956 0.579 -26.411 1.00 96.12 94 TRP A C 1
ATOM 769 O O . TRP A 1 94 ? 17.548 0.811 -25.360 1.00 96.12 94 TRP A O 1
ATOM 779 N N . TYR A 1 95 ? 15.958 -0.303 -26.487 1.00 95.56 95 TYR A N 1
ATOM 780 C CA . TYR A 1 95 ? 15.522 -1.084 -25.334 1.00 95.56 95 TYR A CA 1
ATOM 781 C C . TYR A 1 95 ? 16.650 -1.970 -24.780 1.00 95.56 95 TYR A C 1
ATOM 783 O O . TYR A 1 95 ? 16.849 -2.018 -23.567 1.00 95.56 95 TYR A O 1
ATOM 791 N N . LEU A 1 96 ? 17.427 -2.625 -25.653 1.00 96.12 96 LEU A N 1
ATOM 792 C CA . LEU A 1 96 ? 18.583 -3.425 -25.238 1.00 96.12 96 LEU A CA 1
ATOM 793 C C . LEU A 1 96 ? 19.661 -2.569 -24.565 1.00 96.12 96 LEU A C 1
ATOM 795 O O . LEU A 1 96 ? 20.164 -2.970 -23.519 1.00 96.12 96 LEU A O 1
ATOM 799 N N . ILE A 1 97 ? 19.963 -1.383 -25.106 1.00 96.62 97 ILE A N 1
ATOM 800 C CA . ILE A 1 97 ? 20.930 -0.446 -24.508 1.00 96.62 97 ILE A CA 1
ATOM 801 C C . ILE A 1 97 ? 20.493 -0.055 -23.092 1.00 96.62 97 ILE A C 1
ATOM 803 O O . ILE A 1 97 ? 21.271 -0.195 -22.153 1.00 96.62 97 ILE A O 1
ATOM 807 N N . ILE A 1 98 ? 19.235 0.364 -22.909 1.00 95.50 98 ILE A N 1
ATOM 808 C CA . ILE A 1 98 ? 18.704 0.751 -21.590 1.00 95.50 98 ILE A CA 1
ATOM 809 C C . ILE A 1 98 ? 18.735 -0.435 -20.619 1.00 95.50 98 ILE A C 1
ATOM 811 O O . ILE A 1 98 ? 19.085 -0.273 -19.4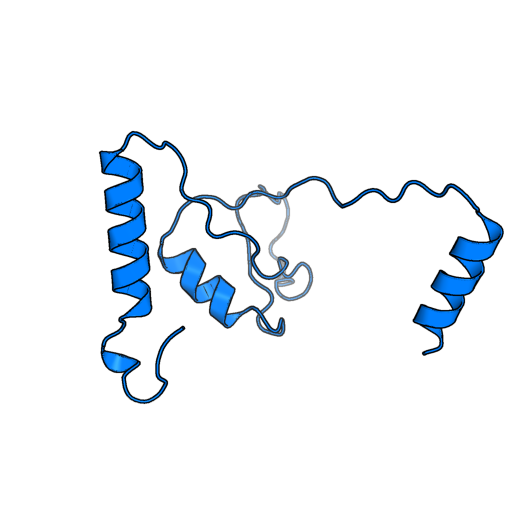50 1.00 95.50 98 ILE A O 1
ATOM 815 N N . LYS A 1 99 ? 18.376 -1.636 -21.085 1.00 93.88 99 LYS A N 1
ATOM 816 C CA . LYS A 1 99 ? 18.355 -2.842 -20.249 1.00 93.88 99 LYS A CA 1
ATOM 817 C C . LYS A 1 99 ? 19.757 -3.275 -19.818 1.00 93.88 99 LYS A C 1
ATOM 819 O O . LYS A 1 99 ? 19.916 -3.736 -18.693 1.00 93.88 99 LYS A O 1
ATOM 824 N N . LEU A 1 100 ? 20.757 -3.117 -20.686 1.00 96.62 100 LEU A N 1
ATOM 825 C CA . LEU A 1 100 ? 22.162 -3.352 -20.351 1.00 96.62 100 LEU A CA 1
ATOM 826 C C . LEU A 1 100 ? 22.686 -2.285 -19.386 1.00 96.62 100 LEU A C 1
ATOM 828 O O . LEU A 1 100 ? 23.282 -2.642 -18.376 1.00 96.62 100 LEU A O 1
ATOM 832 N N . ALA A 1 101 ? 22.389 -1.007 -19.636 1.00 96.19 101 ALA A N 1
ATOM 833 C CA . ALA A 1 101 ? 22.786 0.093 -18.761 1.00 96.19 101 ALA A CA 1
ATOM 834 C C . ALA A 1 101 ? 22.255 -0.097 -17.329 1.00 96.19 101 ALA A C 1
ATOM 836 O O . ALA A 1 101 ? 23.041 -0.068 -16.393 1.00 96.19 101 ALA A O 1
ATOM 837 N N . LYS A 1 102 ? 20.961 -0.419 -17.170 1.00 93.81 102 LYS A N 1
ATOM 838 C CA . LYS A 1 102 ? 20.324 -0.725 -15.869 1.00 93.81 102 LYS A CA 1
ATOM 839 C C . LYS A 1 102 ? 20.846 -1.982 -15.164 1.00 93.81 102 LYS A C 1
ATOM 841 O O . LYS A 1 102 ? 20.475 -2.239 -14.026 1.00 93.81 102 LYS A O 1
ATOM 846 N N . LYS A 1 103 ? 21.559 -2.859 -15.877 1.00 93.88 103 LYS A N 1
ATOM 847 C CA . LYS A 1 103 ? 22.143 -4.074 -15.291 1.00 93.88 103 LYS A CA 1
ATOM 848 C C . LYS A 1 103 ? 23.566 -3.821 -14.793 1.00 93.88 103 LYS A C 1
ATOM 850 O O . LYS A 1 103 ? 24.010 -4.519 -13.888 1.00 93.88 103 LYS A O 1
ATOM 855 N N . ILE A 1 104 ? 24.276 -2.891 -15.430 1.00 93.19 104 ILE A N 1
ATOM 856 C CA . ILE A 1 104 ? 25.665 -2.537 -15.115 1.00 93.19 104 ILE A CA 1
ATOM 857 C C . ILE A 1 104 ? 25.722 -1.467 -14.016 1.00 93.19 104 ILE A C 1
ATOM 859 O O . ILE A 1 104 ? 26.606 -1.535 -13.167 1.00 93.19 104 ILE A O 1
ATOM 863 N N . PHE A 1 105 ? 24.792 -0.510 -14.044 1.00 78.94 105 PHE A N 1
ATOM 864 C CA . PHE A 1 105 ? 24.617 0.547 -13.049 1.00 78.94 105 PHE A CA 1
ATOM 865 C C . PHE A 1 105 ? 23.366 0.281 -12.212 1.00 78.94 105 PHE A C 1
ATOM 867 O O . PHE A 1 105 ? 23.466 0.351 -10.969 1.00 78.94 105 PHE A O 1
#

pLDDT: mean 86.52, std 16.33, range [40.66, 98.44]

Foldseek 3Di:
DDDPVCVVVVVVVVVVVVVVVVCVVVPHPDDDPDDAAAFDPPVPPDPDDDDPDVPDGHHDCPDPRNVVNVVVCVVPDDDDDDDDDDDDDPDPVVVVVVVVVVVVD

Sequence (105 aa):
ASDYKYRSLMAPYLLQWEAIKEARSRGYRFYDFLGIAPSCKTCAQTNSSRNADSSDYTPNPRHPYAKITDFKMKFGGRIRAYAPAREFVFKRIWYLIIKLAKKIF

Radius of gyration: 19.63 Å; chains: 1; bounding box: 48×42×52 Å

Secondary structure (DSSP, 8-state):
---STTGGGTHHHHHHHHHHHHHHHTT-S-------PPB-SSTT-SS--S---TT---B-TTSTTHHHHHHHHTT-----PPPPP----S-HHHHHHHHHHHHH-

=== Feature glossary ===
Key to the feature types in this record:

pLDDT. pLDDT is the predicted lDDT-Cα score: AlphaFold's confidence that the local environment of each residue (all inter-atomic distances within 15 Å) is correctly placed. It is a per-residue number between 0 and 100, with higher meaning more reliable.

Radius of gyration, Cα contacts, bounding box. The geometric summary reports three shape descriptors. Rg (radius of gyration) measures how spread out the Cα atoms are about their centre of mass; compact globular proteins have small Rg, elongated or unfolded ones large. Cα contacts (<8 Å, |i−j|>4) count long-range residue pairs in spatial proximity — high for tightly packed folds, near zero for rods or random coil. The bounding-box extents give the protein's footprint along x, y, z in Å.

Backbone torsions (φ/ψ). Backbone dihedral angles. Every residue except chain termini has a φ (preceding-C → N → Cα → C) and a ψ (N → Cα → C → next-N). They are reported in degrees following the IUPAC sign convention. Secondary structure is essentially a statement about which (φ, ψ) basin each residue occupies.

Contact-map, Ramachandran, and PAE plots. Plot images: a contact map (which residues are close in 3D, as an N×N binary image), a Ramachandran scatter (backbone torsion angles, revealing secondary-structure composition at a glance), and — for AlphaFold structures — a PAE heatmap (pairwise prediction confidence).

Predicted aligned error. Predicted Aligned Error (PAE) is an AlphaFold confidence matrix: entry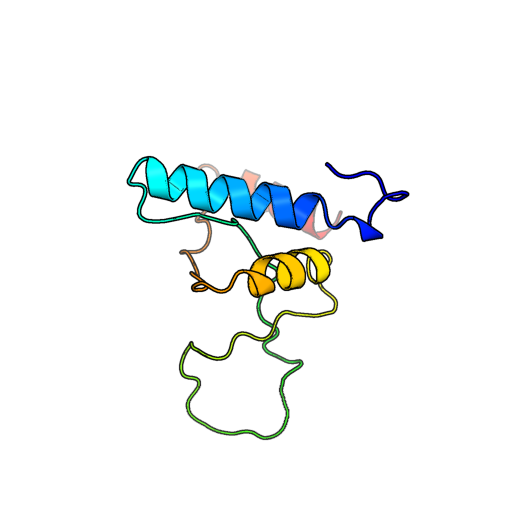 (i, j) is the expected error in the position of residue j, in ångströms, when the prediction is superimposed on the true structure at residue i. Low PAE within a block of residues means that block is internally rigid and well-predicted; high PAE between two blocks means their relative placement is uncertain even if each block individually is confident.

Secondary structure (3-state, P-SEA). Three-state secondary structure (P-SEA) collapses the eight DSSP classes into helix (a), strand (b), and coil (c). P-SEA assigns these from Cα geometry alone — distances and angles — without requiring backbone oxygens, so it works on any Cα trace.

Solvent-accessible surface area. Solvent-accessible surface area (SASA) is the area in Å² traced out by the centre of a 1.4 Å probe sphere (a water molecule) rolled over the protein's van der Waals surface (Shrake–Rupley / Lee–Richards construction). Buried residues have near-zero SASA; fully exposed residues can exceed 200 Å². The total SASA scales roughly with the number of surface residues.

Foldseek 3Di. The Foldseek 3Di string encodes local tertiary geometry as a 20-letter alphabet — one character per residue — derived from the relative positions of nearby Cα atoms. Unlike the amino-acid sequence, 3Di is a direct function of the 3D structure, so two proteins with the same fold have similar 3Di strings even at low sequence identity.

B-factor. For experimental (PDB) structures, the B-factor (temperature factor) quantifies the positional spread of each atom in the crystal — a combination of thermal vibration and static disorder — in units of Å². High B-factors mark flexible loops or poorly resolved regions; low B-factors mark the rigid, well-ordered core.

mmCIF coordinates. The mmCIF block holds the 3D Cartesian coordinates of each backbone atom (N, Cα, C, O) in ångströms. mmCIF is the PDB's canonical archive format — a tagged-loop text representation of the atomic model.

InterPro / GO / CATH / organism. Functional annotations link the protein to curated databases. InterPro entries identify conserved domains and families by matching the sequence against member-database signatures (Pfam, PROSITE, CDD, …). Gene Ontology (GO) terms describe molecular function, biological process, and cellular component in a controlled vocabulary. CATH places the structure in a hierarchical fold classification (Class/Architecture/Topology/Homologous-superfamily). The organism is the source species.

Rendered structure images. Structure images are PyMOL renders from six orthogonal camera di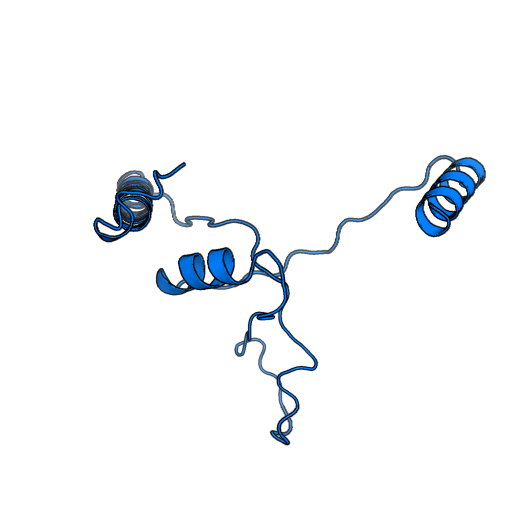rections. Cartoon representation draws helices as coils and strands as arrows; sticks shows the backbone as bonds; surface shows the solvent-excluded envelope. Rainbow coloring maps sequence position to hue (blue→red, N→C); chain coloring assigns a distinct color per polypeptide.

Sequence. This is the polypeptide sequence — one letter per residue, N-terminus first. Length ranges from a few dozen residues for small domains to over a thousand for large multi-domain proteins.

Secondary structure (8-state, DSSP). The SS8 string is DSSP's per-residue secondary-structure call. α-helix (H) means an i→i+4 H-bond ladder; β-strand (E) means the residue participates in a β-sheet; 3₁₀ (G) and π (I) are tighter and wider helices; T/S are turns/bends; '-' is loop.

Nearest PDB structures. Structural nearest neighbors (via Foldseek easy-search vs the PDB). Reported per hit: target PDB id, E-value, and alignment TM-score. A TM-score above ~0.5 is the conventional threshold for 'same fold'.